Protein AF-A0A7W1DHC4-F1 (afdb_monomer_lite)

Radius of gyration: 15.62 Å; chains: 1; bounding box: 54×31×30 Å

Secondary structure (DSSP, 8-state):
-PPPP--PPPPP-B----TT-EEE-SSS-EEE-GGGHHHHHHHHHHHHHHHHHHHHHHTSPPPP-EEEEE-GGGGGGS--SSSSPPPTT--EEE-SBSS-EEEEESS--GGG-

Foldseek 3Di:
DDDDDDDDDDPDADPDDDPQWDWDPAPAIETEHPVCVVVSVVVRVVCVVVQVVVCVVVVHRGDHEHEYADEPVCQQVDQAPDPDRDPAQDWDWHVSHPPTYTYGYSHHDPVVD

Sequence (113 aa):
MGRAGSAVAAPERREAAPPGYECLDAEVPILYAPRLAGKAGELSGYLAQGYRTLGRILSVEPPGIIAYLVADEDWREAPRDNARPYPPGLPYFTRSVEPPALVLPGDLSPAFR

pLDDT: mean 82.27, std 17.84, range [36.09, 96.06]

Structure (mmCIF, N/CA/C/O backbone):
data_AF-A0A7W1DHC4-F1
#
_entry.id   AF-A0A7W1DHC4-F1
#
loop_
_atom_site.group_PDB
_atom_site.id
_atom_site.type_symbol
_atom_site.label_atom_id
_atom_site.label_alt_id
_atom_site.label_comp_id
_atom_site.label_asym_id
_atom_site.label_entity_id
_atom_site.label_seq_id
_atom_site.pdbx_PDB_ins_code
_atom_site.Cartn_x
_atom_site.Cartn_y
_atom_site.Cartn_z
_atom_site.occupancy
_atom_site.B_iso_or_equiv
_atom_site.auth_seq_id
_atom_site.auth_comp_id
_atom_site.auth_asym_id
_atom_site.auth_atom_id
_atom_site.pdbx_PDB_model_num
ATOM 1 N N . MET A 1 1 ? 41.058 7.027 -14.329 1.00 36.41 1 MET A N 1
ATOM 2 C CA . MET A 1 1 ? 40.002 8.055 -14.471 1.00 36.41 1 MET A CA 1
ATOM 3 C C . MET A 1 1 ? 38.652 7.347 -14.506 1.00 36.41 1 MET A C 1
ATOM 5 O O . MET A 1 1 ? 38.276 6.828 -15.547 1.00 36.41 1 MET A O 1
ATOM 9 N N . GLY A 1 2 ? 37.985 7.210 -13.356 1.00 36.09 2 GLY A N 1
ATOM 10 C CA . GLY A 1 2 ? 36.671 6.563 -13.249 1.00 36.09 2 GLY A CA 1
ATOM 11 C C . GLY A 1 2 ? 35.560 7.601 -13.384 1.00 36.09 2 GLY A C 1
ATOM 12 O O . GLY A 1 2 ? 35.607 8.628 -12.712 1.00 36.09 2 GLY A O 1
ATOM 13 N N . ARG A 1 3 ? 34.600 7.368 -14.285 1.00 39.66 3 ARG A N 1
ATOM 14 C CA . ARG A 1 3 ? 33.433 8.238 -14.481 1.00 39.66 3 ARG A CA 1
ATOM 15 C C . ARG A 1 3 ? 32.571 8.237 -13.218 1.00 39.66 3 ARG A C 1
ATOM 17 O O . ARG A 1 3 ? 32.135 7.177 -12.778 1.00 39.66 3 ARG A O 1
ATOM 24 N N . ALA A 1 4 ? 32.318 9.424 -12.675 1.00 43.06 4 ALA A N 1
ATOM 25 C CA . ALA A 1 4 ? 31.321 9.637 -11.638 1.00 43.06 4 ALA A CA 1
ATOM 26 C C . ALA A 1 4 ? 29.943 9.235 -12.185 1.00 43.06 4 ALA A C 1
ATOM 28 O O . ALA A 1 4 ? 29.497 9.759 -13.208 1.00 43.06 4 ALA A O 1
ATOM 29 N N . GLY A 1 5 ? 29.305 8.265 -11.529 1.00 38.59 5 GLY A N 1
ATOM 30 C CA . GLY A 1 5 ? 27.918 7.910 -11.794 1.00 38.59 5 GLY A CA 1
ATOM 31 C C . GLY A 1 5 ? 27.032 9.127 -11.545 1.00 38.59 5 GLY A C 1
ATOM 32 O O . GLY A 1 5 ? 27.117 9.760 -10.495 1.00 38.59 5 GLY A O 1
ATOM 33 N N . SER A 1 6 ? 26.226 9.476 -12.542 1.00 44.66 6 SER A N 1
ATOM 34 C CA . SER A 1 6 ? 25.243 10.550 -12.468 1.00 44.66 6 SER A CA 1
ATOM 35 C C . SER A 1 6 ? 24.201 10.193 -11.405 1.00 44.66 6 SER A C 1
ATOM 37 O O . SER A 1 6 ? 23.396 9.284 -11.597 1.00 44.66 6 SER A O 1
ATOM 39 N N . ALA A 1 7 ? 24.252 10.874 -10.260 1.00 38.38 7 ALA A N 1
ATOM 40 C CA . ALA A 1 7 ? 23.180 10.839 -9.281 1.00 38.38 7 ALA A CA 1
ATOM 41 C C . ALA A 1 7 ? 22.009 11.642 -9.856 1.00 38.38 7 ALA A C 1
ATOM 43 O O . ALA A 1 7 ? 22.091 12.863 -9.997 1.00 38.38 7 ALA A O 1
ATOM 44 N N . VAL A 1 8 ? 20.945 10.942 -10.247 1.00 43.97 8 VAL A N 1
ATOM 45 C CA . VAL A 1 8 ? 19.666 11.563 -10.597 1.00 43.97 8 VAL A CA 1
ATOM 46 C C . VAL A 1 8 ? 19.212 12.369 -9.381 1.00 43.97 8 VAL A C 1
ATOM 48 O O . VAL A 1 8 ? 19.189 11.839 -8.269 1.00 43.97 8 VAL A O 1
ATOM 51 N N . ALA A 1 9 ? 18.916 13.654 -9.582 1.00 37.66 9 ALA A N 1
ATOM 52 C CA . ALA A 1 9 ? 18.442 14.536 -8.525 1.00 37.66 9 ALA A CA 1
ATOM 53 C C . ALA A 1 9 ? 17.232 13.899 -7.826 1.00 37.66 9 ALA A C 1
ATOM 55 O O . ALA A 1 9 ? 16.265 13.516 -8.486 1.00 37.66 9 ALA A O 1
ATOM 56 N N . ALA A 1 10 ? 17.313 13.754 -6.501 1.00 40.19 10 ALA A N 1
ATOM 57 C CA . ALA A 1 10 ? 16.206 13.254 -5.703 1.00 40.19 10 ALA A CA 1
ATOM 58 C C . ALA A 1 10 ? 15.029 14.240 -5.834 1.00 40.19 10 ALA A C 1
ATOM 60 O O . ALA A 1 10 ? 15.223 15.426 -5.552 1.00 40.19 10 ALA A O 1
ATOM 61 N N . PRO A 1 11 ? 13.844 13.798 -6.290 1.00 41.16 11 PRO A N 1
ATOM 62 C CA . PRO A 1 11 ? 12.681 14.671 -6.375 1.00 41.16 11 PRO A CA 1
ATOM 63 C C . PRO A 1 11 ? 12.277 15.157 -4.975 1.00 41.16 11 PRO A C 1
ATOM 65 O O . PRO A 1 11 ? 12.498 14.463 -3.979 1.00 41.16 11 PRO A O 1
ATOM 68 N N . GLU A 1 12 ? 11.707 16.363 -4.900 1.00 40.44 12 GLU A N 1
ATOM 69 C CA . GLU A 1 12 ? 11.179 16.941 -3.659 1.00 40.44 12 GLU A CA 1
ATOM 70 C C . GLU A 1 12 ? 10.202 15.959 -2.995 1.00 40.44 12 GLU A C 1
ATOM 72 O O . GLU A 1 12 ? 9.180 15.575 -3.570 1.00 40.44 12 GLU A O 1
ATOM 77 N N . ARG A 1 13 ? 10.565 15.504 -1.791 1.00 46.22 13 ARG A N 1
ATOM 78 C CA . ARG A 1 13 ? 9.873 14.441 -1.057 1.00 46.22 13 ARG A CA 1
ATOM 79 C C . ARG A 1 13 ? 8.538 14.978 -0.544 1.00 46.22 13 ARG A C 1
ATOM 81 O O . ARG A 1 13 ? 8.513 15.865 0.304 1.00 46.22 13 ARG A O 1
ATOM 88 N N . ARG A 1 14 ? 7.423 14.454 -1.057 1.00 51.62 14 ARG A N 1
ATOM 89 C CA . ARG A 1 14 ? 6.089 14.720 -0.502 1.00 51.62 14 ARG A CA 1
ATOM 90 C C . ARG A 1 14 ? 5.846 13.78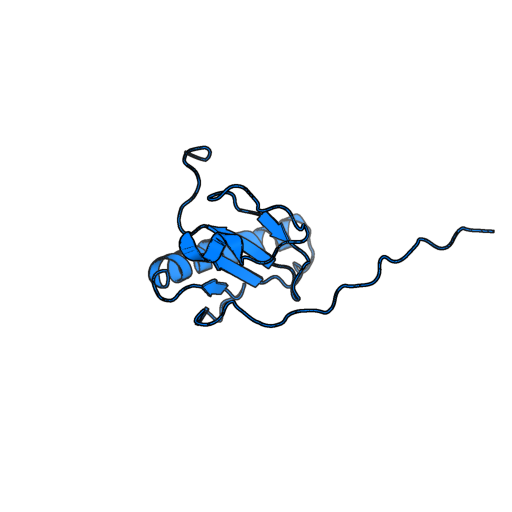6 0.683 1.00 51.62 14 ARG A C 1
ATOM 92 O O . ARG A 1 14 ? 5.729 12.583 0.490 1.00 51.62 14 ARG A O 1
ATOM 99 N N . GLU A 1 15 ? 5.738 14.358 1.880 1.00 52.19 15 GLU A N 1
ATOM 100 C CA . GLU A 1 15 ? 5.280 13.665 3.101 1.00 52.19 15 GLU A CA 1
ATOM 101 C C . GLU A 1 15 ? 3.756 13.441 3.132 1.00 52.19 15 GLU A C 1
ATOM 103 O O . GLU A 1 15 ? 3.248 12.718 3.983 1.00 52.19 15 GLU A O 1
ATOM 108 N N . ALA A 1 16 ? 2.991 14.066 2.237 1.00 54.41 16 ALA A N 1
ATOM 109 C CA . ALA A 1 16 ? 1.544 14.122 2.391 1.00 54.41 16 ALA A CA 1
ATOM 110 C C . ALA A 1 16 ? 0.849 12.859 1.861 1.00 54.41 16 ALA A C 1
ATOM 112 O O . ALA A 1 16 ? 0.792 12.628 0.650 1.00 54.41 16 ALA A O 1
ATOM 113 N N . ALA A 1 17 ? 0.238 12.106 2.779 1.00 60.66 17 ALA A N 1
ATOM 114 C CA . ALA A 1 17 ? -0.917 11.272 2.471 1.00 60.66 17 ALA A CA 1
ATOM 115 C C . ALA A 1 17 ? -1.921 12.073 1.612 1.00 60.66 17 ALA A C 1
ATOM 117 O O . ALA A 1 17 ? -2.062 13.282 1.844 1.00 60.66 17 ALA A O 1
ATOM 118 N N . PRO A 1 18 ? -2.620 11.460 0.635 1.00 67.56 18 PRO A N 1
ATOM 119 C CA . PRO A 1 18 ? -3.698 12.141 -0.062 1.00 67.56 18 PRO A CA 1
ATOM 120 C C . PRO A 1 18 ? -4.648 12.793 0.957 1.00 67.56 18 PRO A C 1
ATOM 122 O O . PRO A 1 18 ? -4.907 12.197 2.009 1.00 67.56 18 PRO A O 1
ATOM 125 N N . PRO A 1 19 ? -5.143 14.016 0.702 1.00 73.00 19 PRO A N 1
ATOM 126 C CA . PRO A 1 19 ? -6.015 14.709 1.642 1.00 73.00 19 PRO A CA 1
ATOM 127 C C . PRO A 1 19 ? -7.180 13.818 2.091 1.00 73.00 19 PRO A C 1
ATOM 129 O O . PRO A 1 19 ? -7.889 13.251 1.265 1.00 73.00 19 PRO A O 1
ATOM 132 N N . GLY A 1 20 ? -7.375 13.697 3.405 1.00 84.12 20 GLY A N 1
ATOM 133 C CA . GLY A 1 20 ? -8.447 12.882 3.984 1.00 84.12 20 GLY A CA 1
ATOM 134 C C . GLY A 1 20 ? -8.100 11.410 4.223 1.00 84.12 20 GLY A C 1
ATOM 135 O O . GLY A 1 20 ? -8.975 10.679 4.674 1.00 84.12 20 GLY A O 1
ATOM 136 N N . TYR A 1 21 ? -6.864 10.973 3.958 1.00 92.06 21 TYR A N 1
ATOM 137 C CA . TYR A 1 21 ? -6.399 9.639 4.347 1.00 92.06 21 TYR A CA 1
ATOM 138 C C . TYR A 1 21 ? -6.035 9.603 5.832 1.00 92.06 21 TYR A C 1
ATOM 140 O O . TYR A 1 21 ? -5.470 10.550 6.380 1.00 92.06 21 TYR A O 1
ATOM 148 N N . GLU A 1 22 ? -6.339 8.479 6.468 1.00 94.06 22 GLU A N 1
ATOM 149 C CA . GLU A 1 22 ? -5.973 8.174 7.846 1.00 94.06 22 GLU A CA 1
ATOM 150 C C . GLU A 1 22 ? -4.709 7.314 7.887 1.00 94.06 22 GLU A C 1
ATOM 152 O O . GLU A 1 22 ? -4.357 6.663 6.903 1.00 94.06 22 GLU A O 1
ATOM 157 N N . CYS A 1 23 ? -4.022 7.309 9.030 1.00 94.00 23 CYS A N 1
ATOM 158 C CA . CYS A 1 23 ? -2.838 6.488 9.256 1.00 94.00 23 CYS A CA 1
ATOM 159 C C . CYS A 1 23 ? -3.135 5.412 10.300 1.00 94.00 23 CYS A C 1
ATOM 161 O O . CYS A 1 23 ? -3.587 5.719 11.404 1.00 94.00 23 CYS A O 1
ATOM 163 N N . LEU A 1 24 ? -2.856 4.158 9.958 1.00 95.38 24 LEU A N 1
ATOM 164 C CA . LEU A 1 24 ? -2.790 3.054 10.901 1.00 95.38 24 LEU A CA 1
ATOM 165 C C . LEU A 1 24 ? -1.325 2.846 11.293 1.00 95.38 24 LEU A C 1
ATOM 167 O O . LEU A 1 24 ? -0.515 2.417 10.466 1.00 95.38 24 LEU A O 1
ATOM 171 N N . ASP A 1 25 ? -1.007 3.150 12.551 1.00 93.25 25 ASP A N 1
ATOM 172 C CA . ASP A 1 25 ? 0.329 2.982 13.128 1.00 93.25 25 ASP A CA 1
ATOM 173 C C . ASP A 1 25 ? 0.588 1.500 13.453 1.00 93.25 25 ASP A C 1
ATOM 175 O O . ASP A 1 25 ? 0.289 1.001 14.539 1.00 93.25 25 ASP A O 1
ATOM 179 N N . ALA A 1 26 ? 1.061 0.770 12.444 1.00 92.56 26 ALA A N 1
ATOM 180 C CA . ALA A 1 26 ? 1.436 -0.637 12.510 1.00 92.56 26 ALA A CA 1
ATOM 181 C C . ALA A 1 26 ? 2.925 -0.806 12.158 1.00 92.56 26 ALA A C 1
ATOM 183 O O . ALA A 1 26 ? 3.593 0.142 11.759 1.00 92.56 26 ALA A O 1
ATOM 184 N N . GLU A 1 27 ? 3.448 -2.033 12.259 1.00 92.56 27 GLU A N 1
ATOM 185 C CA . GLU A 1 27 ? 4.857 -2.336 11.935 1.00 92.56 27 GLU A CA 1
ATOM 186 C C . GLU A 1 27 ? 5.262 -1.869 10.528 1.00 92.56 27 GLU A C 1
ATOM 188 O O . GLU A 1 27 ? 6.364 -1.366 10.334 1.00 92.56 27 GLU A O 1
ATOM 193 N N . VAL A 1 28 ? 4.340 -1.981 9.570 1.00 94.19 28 VAL A N 1
ATOM 194 C CA . VAL A 1 28 ? 4.372 -1.208 8.327 1.00 94.19 28 VAL A CA 1
ATOM 195 C C . VAL A 1 28 ? 3.221 -0.205 8.405 1.00 94.19 28 VAL A C 1
ATOM 197 O O . VAL A 1 28 ? 2.068 -0.647 8.360 1.00 94.19 28 VAL A O 1
ATOM 200 N N . PRO A 1 29 ? 3.489 1.109 8.523 1.00 95.12 29 PRO A N 1
ATOM 201 C CA . PRO A 1 29 ? 2.436 2.115 8.563 1.00 95.12 29 PRO A CA 1
ATOM 202 C C . PRO A 1 29 ? 1.569 2.052 7.308 1.00 95.12 29 PRO A C 1
ATOM 204 O O . PRO A 1 29 ? 2.080 1.848 6.202 1.00 95.12 29 PRO A O 1
ATOM 207 N N . ILE A 1 30 ? 0.259 2.234 7.470 1.00 95.62 30 ILE A N 1
ATOM 208 C CA . ILE A 1 30 ? -0.695 2.194 6.356 1.00 95.62 30 ILE A CA 1
ATOM 209 C C . ILE A 1 30 ? -1.458 3.508 6.299 1.00 95.62 30 ILE A C 1
ATOM 211 O O . ILE A 1 30 ? -2.190 3.839 7.225 1.00 95.62 30 ILE A O 1
ATOM 215 N N . LEU A 1 31 ? -1.333 4.220 5.185 1.00 95.62 31 LEU A N 1
ATOM 216 C CA . LEU A 1 31 ? -2.192 5.341 4.834 1.00 95.62 31 LEU A CA 1
ATOM 217 C C . LEU A 1 31 ? -3.378 4.823 4.033 1.00 95.62 31 LEU A C 1
ATOM 219 O O . LEU A 1 31 ? -3.191 4.162 3.012 1.00 95.62 31 LEU A O 1
ATOM 223 N N . TYR A 1 32 ? -4.594 5.109 4.481 1.00 95.00 32 TYR A N 1
ATOM 224 C CA . TYR A 1 32 ? -5.801 4.541 3.890 1.00 95.00 32 TYR A CA 1
ATOM 225 C C . TYR A 1 32 ? -6.938 5.558 3.799 1.00 95.00 32 TYR A C 1
ATOM 227 O O . TYR A 1 32 ? -7.098 6.420 4.660 1.00 95.00 32 TYR A O 1
ATOM 235 N N . ALA A 1 33 ? -7.768 5.437 2.761 1.00 92.06 33 ALA A N 1
ATOM 236 C CA . ALA A 1 33 ? -9.024 6.179 2.697 1.00 92.06 33 ALA A CA 1
ATOM 237 C C . ALA A 1 33 ? -9.966 5.693 3.820 1.00 92.06 33 ALA A C 1
ATOM 239 O O . ALA A 1 33 ? -10.125 4.478 3.943 1.00 92.06 33 ALA A O 1
ATOM 240 N N . PRO A 1 34 ? -10.670 6.565 4.571 1.00 92.44 34 PRO A N 1
ATOM 241 C CA . PRO A 1 34 ? -11.477 6.170 5.738 1.00 92.44 34 PRO A CA 1
ATOM 242 C C . PRO A 1 34 ? -12.471 5.027 5.473 1.00 92.44 34 PRO A C 1
ATOM 244 O O . PRO A 1 34 ? -12.639 4.118 6.284 1.00 92.44 34 PRO A O 1
ATOM 247 N N . ARG A 1 35 ? -13.072 4.995 4.276 1.00 93.25 35 ARG A N 1
ATOM 248 C CA . ARG A 1 35 ? -13.974 3.916 3.816 1.00 93.25 35 ARG A CA 1
ATOM 249 C C . ARG A 1 35 ? -13.321 2.528 3.723 1.00 93.25 35 ARG A C 1
ATOM 251 O O . ARG A 1 35 ? -14.027 1.531 3.622 1.00 93.25 35 ARG A O 1
ATOM 258 N N . LEU A 1 36 ? -11.992 2.454 3.738 1.00 94.94 36 LEU A N 1
ATOM 259 C CA . LEU A 1 36 ? -11.197 1.228 3.661 1.00 94.94 36 LEU A CA 1
ATOM 260 C C . LEU A 1 36 ? -10.629 0.800 5.024 1.00 94.94 36 LEU A C 1
ATOM 262 O O . LEU A 1 36 ? -9.816 -0.119 5.056 1.00 94.94 36 LEU A O 1
ATOM 266 N N . ALA A 1 37 ? -11.060 1.399 6.142 1.00 95.31 37 ALA A N 1
ATOM 267 C CA . ALA A 1 37 ? -10.540 1.096 7.483 1.00 95.31 37 ALA A CA 1
ATOM 268 C C . ALA A 1 37 ? -10.519 -0.407 7.817 1.00 95.31 37 ALA A C 1
ATOM 270 O O . ALA A 1 37 ? -9.512 -0.930 8.291 1.00 95.31 37 ALA A O 1
ATOM 271 N N . GLY A 1 38 ? -11.605 -1.128 7.506 1.00 95.44 38 GLY A N 1
ATOM 272 C CA . GLY A 1 38 ? -11.673 -2.579 7.718 1.00 95.44 38 GLY A CA 1
ATOM 273 C C . GLY A 1 38 ? -10.601 -3.339 6.928 1.00 95.44 38 GLY A C 1
ATOM 274 O O . GLY A 1 38 ? -9.876 -4.156 7.492 1.00 95.44 38 GLY A O 1
ATOM 275 N N . LYS A 1 39 ? -10.427 -2.994 5.645 1.00 95.19 39 LYS A N 1
ATOM 276 C CA . LYS A 1 39 ? -9.390 -3.581 4.783 1.00 95.19 39 LYS A CA 1
ATOM 277 C C . LYS A 1 39 ? -7.980 -3.205 5.243 1.00 95.19 39 LYS A C 1
ATOM 279 O O . LYS A 1 39 ? -7.092 -4.046 5.178 1.00 95.19 39 LYS A O 1
ATOM 284 N N . ALA A 1 40 ? -7.762 -1.981 5.729 1.00 95.69 40 ALA A N 1
ATOM 285 C CA . ALA A 1 40 ? -6.476 -1.560 6.287 1.00 95.69 40 ALA A CA 1
ATOM 286 C C . ALA A 1 40 ? -6.092 -2.411 7.509 1.00 95.69 40 ALA A C 1
ATOM 288 O O . ALA A 1 40 ? -4.951 -2.862 7.615 1.00 95.69 40 ALA A O 1
ATOM 289 N N . GLY A 1 41 ? -7.063 -2.706 8.380 1.00 96.06 41 GLY A N 1
ATOM 290 C CA . GLY A 1 41 ? -6.884 -3.618 9.508 1.00 96.06 41 GLY A CA 1
ATOM 291 C C . GLY A 1 41 ? -6.466 -5.023 9.069 1.00 96.06 41 GLY A C 1
ATOM 292 O O . GLY A 1 41 ? -5.455 -5.535 9.545 1.00 96.06 41 GLY A O 1
ATOM 293 N N . GLU A 1 42 ? -7.180 -5.629 8.119 1.00 94.62 42 GLU A N 1
ATOM 294 C CA . GLU A 1 42 ? -6.831 -6.953 7.574 1.00 94.62 42 GLU A CA 1
ATOM 295 C C . GLU A 1 42 ? -5.447 -6.962 6.905 1.00 94.62 42 GLU A C 1
ATOM 297 O O . GLU A 1 42 ? -4.621 -7.845 7.152 1.00 94.62 42 GLU A O 1
ATOM 302 N N . LEU A 1 43 ? -5.170 -5.943 6.091 1.00 94.06 43 LEU A N 1
ATOM 303 C CA . LEU A 1 43 ? -3.918 -5.780 5.363 1.00 94.06 43 LEU A CA 1
ATOM 304 C C . LEU A 1 43 ? -2.711 -5.662 6.302 1.00 94.06 43 LEU A C 1
ATOM 306 O O . LEU A 1 43 ? -1.642 -6.185 5.982 1.00 94.06 43 LEU A O 1
ATOM 310 N N . SER A 1 44 ? -2.874 -5.025 7.465 1.00 95.50 44 SER A N 1
ATOM 311 C CA . SER A 1 44 ? -1.798 -4.858 8.451 1.00 95.50 44 SER A CA 1
ATOM 312 C C . SER A 1 44 ? -1.183 -6.187 8.892 1.00 95.50 44 SER A C 1
ATOM 314 O O . SER A 1 44 ? 0.041 -6.295 8.994 1.00 95.50 44 SER A O 1
ATOM 316 N N . GLY A 1 45 ? -2.003 -7.231 9.053 1.00 95.06 45 GLY A N 1
ATOM 317 C CA . GLY A 1 45 ? -1.534 -8.570 9.402 1.00 95.06 45 GLY A CA 1
ATOM 318 C C . GLY A 1 45 ? -0.668 -9.181 8.301 1.00 95.06 45 GLY A C 1
ATOM 319 O O . GLY A 1 45 ? 0.426 -9.683 8.575 1.00 95.06 45 GLY A O 1
ATOM 320 N N . TYR A 1 46 ? -1.119 -9.082 7.047 1.00 94.38 46 TYR A N 1
ATOM 321 C CA . TYR A 1 46 ? -0.375 -9.593 5.894 1.00 94.38 46 TYR A CA 1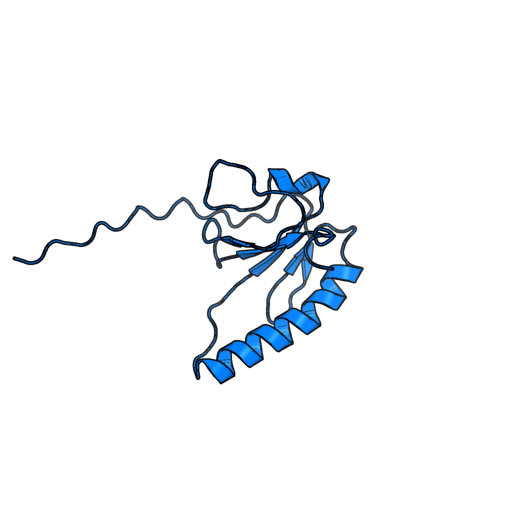
ATOM 322 C C . TYR A 1 46 ? 0.934 -8.836 5.668 1.00 94.38 46 TYR A C 1
ATOM 324 O O . TYR A 1 46 ? 1.967 -9.463 5.427 1.00 94.38 46 TYR A O 1
ATOM 332 N N . LEU A 1 47 ? 0.916 -7.506 5.785 1.00 94.62 47 LEU A N 1
ATOM 333 C CA . LEU A 1 47 ? 2.115 -6.684 5.638 1.00 94.62 47 LEU A CA 1
ATOM 334 C C . LEU A 1 47 ? 3.134 -6.988 6.731 1.00 94.62 47 LEU A C 1
ATOM 336 O O . LEU A 1 47 ? 4.292 -7.223 6.405 1.00 94.62 47 LEU A O 1
ATOM 340 N N . ALA A 1 48 ? 2.717 -7.080 7.996 1.00 94.75 48 ALA A N 1
ATOM 341 C CA . ALA A 1 48 ? 3.617 -7.440 9.090 1.00 94.75 48 ALA A CA 1
ATOM 342 C C . ALA A 1 48 ? 4.239 -8.830 8.877 1.00 94.75 48 ALA A C 1
ATOM 344 O O . ALA A 1 48 ? 5.449 -9.017 9.025 1.00 94.75 48 ALA A O 1
ATOM 345 N N . GLN A 1 49 ? 3.436 -9.819 8.467 1.00 95.69 49 GLN A N 1
ATOM 346 C CA . GLN A 1 49 ? 3.948 -11.156 8.172 1.00 95.69 49 GLN A CA 1
ATOM 347 C C . GLN A 1 49 ? 4.949 -11.140 7.007 1.00 95.69 49 GLN A C 1
ATOM 349 O O . GLN A 1 49 ? 6.024 -11.741 7.115 1.00 95.69 49 GLN A O 1
ATOM 354 N N . GLY A 1 50 ? 4.615 -10.452 5.913 1.00 93.31 50 GLY A N 1
ATOM 355 C CA . GLY A 1 50 ? 5.466 -10.323 4.733 1.00 93.31 50 GLY A CA 1
ATOM 356 C C . GLY A 1 50 ? 6.778 -9.606 5.043 1.00 93.31 50 GLY A C 1
ATOM 357 O O . GLY A 1 50 ? 7.844 -10.105 4.689 1.00 93.31 50 GLY A O 1
ATOM 358 N N . TYR A 1 51 ? 6.712 -8.499 5.778 1.00 92.69 51 TYR A N 1
ATOM 359 C CA . TYR A 1 51 ? 7.855 -7.679 6.172 1.00 92.69 51 TYR A CA 1
ATOM 360 C C . TYR A 1 51 ? 8.855 -8.461 7.034 1.00 92.69 51 TYR A C 1
ATOM 362 O O . TYR A 1 51 ? 10.035 -8.562 6.689 1.00 92.69 51 TYR A O 1
ATOM 370 N N . ARG A 1 52 ? 8.376 -9.144 8.083 1.00 94.44 52 ARG A N 1
ATOM 371 C CA . ARG A 1 52 ? 9.221 -10.016 8.920 1.00 94.44 52 ARG A CA 1
ATOM 372 C C . ARG A 1 52 ? 9.813 -11.179 8.131 1.00 94.44 52 ARG A C 1
ATOM 374 O O . ARG A 1 52 ? 10.966 -11.555 8.338 1.00 94.44 52 ARG A O 1
ATOM 381 N N . THR A 1 53 ? 9.024 -11.780 7.241 1.00 95.56 53 THR A N 1
ATOM 382 C CA . THR A 1 53 ? 9.483 -12.890 6.393 1.00 95.56 53 THR A CA 1
ATOM 383 C C . THR A 1 53 ? 10.586 -12.436 5.447 1.00 95.56 53 THR A C 1
ATOM 385 O O . THR A 1 53 ? 11.601 -13.119 5.331 1.00 95.56 53 THR A O 1
ATOM 388 N N . LEU A 1 54 ? 10.431 -11.263 4.833 1.00 90.81 54 LEU A N 1
ATOM 389 C CA . LEU A 1 54 ? 11.436 -10.671 3.961 1.00 90.81 54 LEU A CA 1
ATOM 390 C C . LEU A 1 54 ? 12.753 -10.433 4.707 1.00 90.81 54 LEU A C 1
ATOM 392 O O . LEU A 1 54 ? 13.803 -10.837 4.212 1.00 90.81 54 LEU A O 1
ATOM 396 N N . GLY A 1 55 ? 12.697 -9.866 5.916 1.00 93.31 55 GLY A N 1
ATOM 397 C CA . GLY A 1 55 ? 13.889 -9.658 6.744 1.00 93.31 55 GLY A CA 1
ATOM 398 C C . GLY A 1 55 ? 14.621 -10.960 7.067 1.00 93.31 55 GLY A C 1
ATOM 399 O O . GLY A 1 55 ? 15.841 -11.041 6.942 1.00 93.31 55 GLY A O 1
ATOM 400 N N . ARG A 1 56 ? 13.880 -12.031 7.381 1.00 95.44 56 ARG A N 1
ATOM 401 C CA . ARG A 1 56 ? 14.467 -13.366 7.605 1.00 95.44 56 ARG A CA 1
ATOM 402 C C . ARG A 1 56 ? 15.112 -13.944 6.349 1.00 95.44 56 ARG A C 1
ATOM 404 O O . ARG A 1 56 ? 16.220 -14.458 6.435 1.00 95.44 56 ARG A O 1
ATOM 411 N N . ILE A 1 57 ? 14.436 -13.863 5.199 1.00 95.19 57 ILE A N 1
ATOM 412 C CA . ILE A 1 57 ? 14.961 -14.371 3.920 1.00 95.19 57 ILE A CA 1
ATOM 413 C C . ILE A 1 57 ? 16.258 -13.650 3.554 1.00 95.19 57 ILE A C 1
ATOM 415 O O . ILE A 1 57 ? 17.224 -14.286 3.141 1.00 95.19 57 ILE A O 1
ATOM 419 N N . LEU A 1 58 ? 16.282 -12.330 3.722 1.00 92.62 58 LEU A N 1
ATOM 420 C CA . LEU A 1 58 ? 17.434 -11.509 3.372 1.00 92.62 58 LEU A CA 1
ATOM 421 C C . LEU A 1 58 ? 18.504 -11.470 4.475 1.00 92.62 58 LEU A C 1
ATOM 423 O O . LEU A 1 58 ? 19.607 -11.000 4.217 1.00 92.62 58 LEU A O 1
ATOM 427 N N . SER A 1 59 ? 18.204 -11.979 5.677 1.00 94.25 59 SER A N 1
ATOM 428 C CA . SER A 1 59 ? 19.065 -11.908 6.869 1.00 94.25 59 SER A CA 1
ATOM 429 C C . SER A 1 59 ? 19.528 -10.482 7.198 1.00 94.25 59 SER A C 1
ATOM 431 O O . SER A 1 59 ? 20.645 -10.266 7.664 1.00 94.25 59 SER A O 1
ATOM 433 N N . VAL A 1 60 ? 18.660 -9.503 6.942 1.00 93.06 60 VAL A N 1
ATOM 434 C CA . VAL A 1 60 ? 18.882 -8.079 7.214 1.00 93.06 60 VAL A CA 1
ATOM 435 C C . VAL A 1 60 ? 17.604 -7.462 7.764 1.00 93.06 60 VAL A C 1
ATOM 437 O O . VAL A 1 60 ? 16.508 -7.971 7.520 1.00 93.06 60 VAL A O 1
ATOM 440 N N . GLU A 1 61 ? 17.744 -6.344 8.473 1.00 89.81 61 GLU A N 1
ATOM 441 C CA . GLU A 1 61 ? 16.592 -5.514 8.816 1.00 89.81 61 GLU A CA 1
ATOM 442 C C . GLU A 1 61 ? 15.939 -5.019 7.514 1.00 89.81 61 GLU A C 1
ATOM 444 O O . GLU A 1 61 ? 16.650 -4.472 6.657 1.00 89.81 61 GLU A O 1
ATOM 449 N N . PRO A 1 62 ? 14.629 -5.235 7.301 1.00 87.00 62 PRO A N 1
ATOM 450 C CA . PRO A 1 62 ? 13.993 -4.750 6.092 1.00 87.00 62 PRO A CA 1
ATOM 451 C C . PRO A 1 62 ? 13.986 -3.210 6.065 1.00 87.00 62 PRO A C 1
ATOM 453 O O . PRO A 1 62 ? 13.993 -2.560 7.113 1.00 87.00 62 PRO A O 1
ATOM 456 N N . PRO A 1 63 ? 14.004 -2.596 4.869 1.00 86.06 63 PRO A N 1
ATOM 457 C CA . PRO A 1 63 ? 13.990 -1.145 4.756 1.00 86.06 63 PRO A CA 1
ATOM 458 C C . PRO A 1 63 ? 12.641 -0.585 5.206 1.00 86.06 63 PRO A C 1
ATOM 460 O O . PRO A 1 63 ? 11.603 -1.164 4.890 1.00 86.06 63 PRO A O 1
ATOM 463 N N . GLY A 1 64 ? 12.656 0.586 5.846 1.00 89.94 64 GLY A N 1
ATOM 464 C CA . GLY A 1 64 ? 11.429 1.308 6.170 1.00 89.94 64 GLY A CA 1
ATOM 465 C C . GLY A 1 64 ? 10.602 1.570 4.910 1.00 89.94 64 GLY A C 1
ATOM 466 O O . GLY A 1 64 ? 11.104 2.132 3.935 1.00 89.94 64 GLY A O 1
ATOM 467 N N . ILE A 1 65 ? 9.343 1.143 4.936 1.00 93.12 65 ILE A N 1
ATOM 468 C CA . ILE A 1 65 ? 8.358 1.365 3.876 1.00 93.12 65 ILE A CA 1
ATOM 469 C C . ILE A 1 65 ? 7.044 1.837 4.490 1.00 93.12 65 ILE A C 1
ATOM 471 O O . ILE A 1 65 ? 6.786 1.625 5.673 1.00 93.12 65 ILE A O 1
ATOM 475 N N . ILE A 1 66 ? 6.195 2.427 3.658 1.00 94.75 66 ILE A N 1
ATOM 476 C CA . ILE A 1 66 ? 4.817 2.779 4.001 1.00 94.75 66 ILE A CA 1
ATOM 477 C C . ILE A 1 66 ? 3.861 2.152 2.989 1.00 94.75 66 ILE A C 1
ATOM 479 O O . ILE A 1 66 ? 4.171 2.058 1.801 1.00 94.75 66 ILE A O 1
ATOM 483 N N . ALA A 1 67 ? 2.696 1.702 3.436 1.00 95.69 67 ALA A N 1
ATOM 484 C CA . ALA A 1 67 ? 1.655 1.214 2.546 1.00 95.69 67 ALA A CA 1
ATOM 485 C C . ALA A 1 67 ? 0.625 2.314 2.275 1.00 95.69 67 ALA A C 1
ATOM 487 O O . ALA A 1 67 ? 0.176 2.989 3.193 1.00 95.69 67 ALA A O 1
ATOM 488 N N . TYR A 1 68 ? 0.226 2.469 1.017 1.00 94.62 68 TYR A N 1
ATOM 489 C CA . TYR A 1 68 ? -0.889 3.321 0.612 1.00 94.62 68 TYR A CA 1
ATOM 490 C C . TYR A 1 68 ? -2.023 2.426 0.131 1.00 94.62 68 TYR A C 1
ATOM 492 O O . TYR A 1 68 ? -1.924 1.846 -0.946 1.00 94.62 68 TYR A O 1
ATOM 500 N N . LEU A 1 69 ? -3.093 2.313 0.913 1.00 94.75 69 LEU A N 1
ATOM 501 C CA . LEU A 1 69 ? -4.316 1.632 0.509 1.00 94.75 69 LEU A CA 1
ATOM 502 C C . LEU A 1 69 ? -5.258 2.650 -0.141 1.00 94.75 69 LEU A C 1
ATOM 504 O O . LEU A 1 69 ? -5.977 3.388 0.536 1.00 94.75 69 LEU A O 1
ATOM 508 N N . VAL A 1 70 ? -5.199 2.709 -1.469 1.00 91.75 70 VAL A N 1
ATOM 509 C CA . VAL A 1 70 ? -5.814 3.757 -2.282 1.00 91.75 70 VAL A CA 1
ATOM 510 C C . VAL A 1 70 ? -7.183 3.313 -2.774 1.00 91.75 70 VAL A C 1
ATOM 512 O O . VAL A 1 70 ? -7.340 2.222 -3.323 1.00 91.75 70 VAL A O 1
ATOM 515 N N . ALA A 1 71 ? -8.174 4.176 -2.588 1.00 90.00 71 ALA A N 1
ATOM 516 C CA . ALA A 1 71 ? -9.498 3.958 -3.144 1.00 90.00 71 ALA A CA 1
ATOM 517 C C . ALA A 1 71 ? -9.529 4.243 -4.652 1.00 90.00 71 ALA A C 1
ATOM 519 O O . ALA A 1 71 ? -8.754 5.054 -5.159 1.00 90.00 71 ALA A O 1
ATOM 520 N N . ASP A 1 72 ? -10.442 3.596 -5.371 1.00 88.06 72 ASP A N 1
ATOM 521 C CA . ASP A 1 72 ? -10.481 3.634 -6.835 1.00 88.06 72 ASP A CA 1
ATOM 522 C C . ASP A 1 72 ? -10.626 5.056 -7.398 1.00 88.06 72 ASP A C 1
ATOM 524 O O . ASP A 1 72 ? -9.994 5.399 -8.400 1.00 88.06 72 ASP A O 1
ATOM 528 N N . GLU A 1 73 ? -11.413 5.909 -6.741 1.00 86.94 73 GLU A N 1
ATOM 529 C CA . GLU A 1 73 ? -11.589 7.312 -7.132 1.00 86.94 73 GLU A CA 1
ATOM 530 C C . GLU A 1 73 ? -10.315 8.153 -6.967 1.00 86.94 73 GLU A C 1
ATOM 532 O O . GLU A 1 73 ? -10.080 9.071 -7.756 1.00 86.94 73 GLU A O 1
ATOM 537 N N . ASP A 1 74 ? -9.455 7.790 -6.015 1.00 87.62 74 ASP A N 1
ATOM 538 C CA . ASP A 1 74 ? -8.221 8.511 -5.697 1.00 87.62 74 ASP A CA 1
ATOM 539 C C . ASP A 1 74 ? -7.019 7.950 -6.482 1.00 87.62 74 ASP A C 1
ATOM 541 O O . ASP A 1 74 ? -5.920 8.507 -6.454 1.00 87.62 74 ASP A O 1
ATOM 545 N N . TRP A 1 75 ? -7.202 6.854 -7.234 1.00 87.06 75 TRP A N 1
ATOM 546 C CA . TRP A 1 75 ? -6.122 6.124 -7.911 1.00 87.06 75 TRP A CA 1
ATOM 547 C C . TRP A 1 75 ? -5.284 6.997 -8.852 1.00 87.06 75 TRP A C 1
ATOM 549 O O . TRP A 1 75 ? -4.081 6.797 -9.029 1.00 87.06 75 TRP A O 1
ATOM 559 N N . ARG A 1 76 ? -5.906 8.010 -9.466 1.00 84.62 76 ARG A N 1
ATOM 560 C CA . ARG A 1 76 ? -5.209 8.949 -10.359 1.00 84.62 76 ARG A CA 1
ATOM 561 C C . ARG A 1 76 ? -4.197 9.829 -9.629 1.00 84.62 76 ARG A C 1
ATOM 563 O O . ARG A 1 76 ? -3.247 10.274 -10.280 1.00 84.62 76 ARG A O 1
ATOM 570 N N . GLU A 1 77 ? -4.401 10.052 -8.338 1.00 85.50 77 GLU A N 1
ATOM 571 C CA . GLU A 1 77 ? -3.586 10.894 -7.458 1.00 85.50 77 GLU A CA 1
ATOM 572 C C . GLU A 1 77 ? -2.585 10.080 -6.628 1.00 85.50 77 GLU A C 1
ATOM 574 O O . GLU A 1 77 ? -1.731 10.658 -5.957 1.00 85.50 77 GLU A O 1
ATOM 579 N N . ALA A 1 78 ? -2.648 8.747 -6.712 1.00 88.00 78 ALA A N 1
ATOM 580 C CA . ALA A 1 78 ? -1.752 7.851 -5.999 1.00 88.00 78 ALA A CA 1
ATOM 581 C C . ALA A 1 78 ? -0.265 8.170 -6.273 1.00 88.00 78 ALA A C 1
ATOM 583 O O . ALA A 1 78 ? 0.096 8.481 -7.420 1.00 88.00 78 ALA A O 1
ATOM 584 N N . PRO A 1 79 ? 0.619 8.035 -5.260 1.00 88.50 79 PRO A N 1
ATOM 585 C CA . PRO A 1 79 ? 2.060 8.193 -5.435 1.00 88.50 79 PRO A CA 1
ATOM 586 C C . PRO A 1 79 ? 2.583 7.337 -6.589 1.00 88.50 79 PRO A C 1
ATOM 588 O O . PRO A 1 79 ? 2.231 6.164 -6.698 1.00 88.50 79 PRO A O 1
ATOM 591 N N . ARG A 1 80 ? 3.421 7.901 -7.461 1.00 87.44 80 ARG A N 1
ATOM 592 C CA . ARG A 1 80 ? 4.039 7.173 -8.578 1.00 87.44 80 ARG A CA 1
ATOM 593 C C . ARG A 1 80 ? 5.290 7.873 -9.093 1.00 87.44 80 ARG A C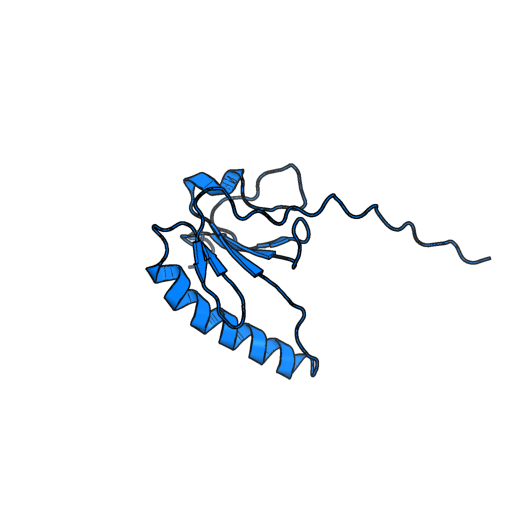 1
ATOM 595 O O . ARG A 1 80 ? 5.342 9.098 -9.146 1.00 87.44 80 ARG A O 1
ATOM 602 N N . ASP A 1 81 ? 6.249 7.080 -9.558 1.00 85.75 81 ASP A N 1
ATOM 603 C CA . ASP A 1 81 ? 7.494 7.578 -10.160 1.00 85.75 81 ASP A CA 1
ATOM 604 C C . ASP A 1 81 ? 7.288 8.183 -11.566 1.00 85.75 81 ASP A C 1
ATOM 606 O O . ASP A 1 81 ? 8.073 9.015 -12.015 1.00 85.75 81 ASP A O 1
ATOM 610 N N . ASN A 1 82 ? 6.228 7.776 -12.276 1.00 80.12 82 ASN A N 1
ATOM 611 C CA . ASN A 1 82 ? 5.992 8.129 -13.678 1.00 80.12 82 ASN A CA 1
ATOM 612 C C . ASN A 1 82 ? 4.781 9.055 -13.860 1.00 80.12 82 ASN A C 1
ATOM 614 O O . ASN A 1 82 ? 3.770 8.944 -13.171 1.00 80.12 82 ASN A O 1
ATOM 618 N N . ALA A 1 83 ? 4.824 9.912 -14.884 1.00 73.81 83 ALA A N 1
ATOM 619 C CA . ALA A 1 83 ? 3.694 10.782 -15.229 1.00 73.81 83 ALA A CA 1
ATOM 620 C C . ALA A 1 83 ? 2.466 10.010 -15.755 1.00 73.81 83 ALA A C 1
ATOM 622 O O . ALA A 1 83 ? 1.340 10.499 -15.655 1.00 73.81 83 ALA A O 1
ATOM 623 N N . ARG A 1 84 ? 2.667 8.805 -16.311 1.00 75.50 84 ARG A N 1
ATOM 624 C CA . ARG A 1 84 ? 1.575 7.968 -16.826 1.00 75.50 84 ARG A CA 1
ATOM 625 C C . ARG A 1 84 ? 0.843 7.263 -15.677 1.00 75.50 84 ARG A C 1
ATOM 627 O O . ARG A 1 84 ? 1.511 6.708 -14.807 1.00 75.50 84 ARG A O 1
ATOM 634 N N . PRO A 1 85 ? -0.501 7.241 -15.682 1.00 68.75 85 PRO A N 1
ATOM 635 C CA . PRO A 1 85 ? -1.261 6.499 -14.687 1.00 68.75 85 PRO A CA 1
ATOM 636 C C . PRO A 1 85 ? -1.023 4.993 -14.842 1.00 68.75 85 PRO A C 1
ATOM 638 O O . PRO A 1 85 ? -1.036 4.468 -15.959 1.00 68.75 85 PRO A O 1
ATOM 641 N N . TYR A 1 86 ? -0.821 4.304 -13.719 1.00 75.00 86 TYR A N 1
ATOM 642 C CA . TYR A 1 86 ? -0.856 2.845 -13.685 1.00 75.00 86 TYR A CA 1
ATOM 643 C C . TYR A 1 86 ? -2.294 2.356 -13.897 1.00 75.00 86 TYR A C 1
ATOM 645 O O . TYR A 1 86 ? -3.230 3.025 -13.440 1.00 75.00 86 TYR A O 1
ATOM 653 N N . PRO A 1 87 ? -2.498 1.203 -14.562 1.00 80.00 87 PRO A N 1
ATOM 654 C CA . PRO A 1 87 ? -3.811 0.575 -14.616 1.00 80.00 87 PRO A CA 1
ATOM 655 C C . PRO A 1 87 ? -4.379 0.401 -13.197 1.00 80.00 87 PRO A C 1
ATOM 657 O O . PRO A 1 87 ? -3.623 0.024 -12.296 1.00 80.00 87 PRO A O 1
ATOM 660 N N . PRO A 1 88 ? -5.673 0.683 -12.977 1.00 79.19 88 PRO A N 1
ATOM 661 C CA . PRO A 1 88 ? -6.304 0.459 -11.682 1.00 79.19 88 PRO A CA 1
ATOM 662 C C . PRO A 1 88 ? -6.253 -1.021 -11.293 1.00 79.19 88 PRO A C 1
ATOM 664 O O . PRO A 1 88 ? -6.262 -1.908 -12.151 1.00 79.19 88 PRO A O 1
ATOM 667 N N . GLY A 1 89 ? -6.193 -1.281 -9.987 1.00 80.56 89 GLY A N 1
ATOM 668 C CA . GLY A 1 89 ? -6.268 -2.637 -9.445 1.00 80.56 89 GLY A CA 1
ATOM 669 C C . GLY A 1 89 ? -4.953 -3.425 -9.441 1.00 80.56 89 GLY A C 1
ATOM 670 O O . GLY A 1 89 ? -4.969 -4.601 -9.075 1.00 80.56 89 GLY A O 1
ATOM 671 N N . LEU A 1 90 ? -3.815 -2.828 -9.817 1.00 86.44 90 LEU A N 1
ATOM 672 C CA . LEU A 1 90 ? -2.504 -3.478 -9.701 1.00 86.44 90 LEU A CA 1
ATOM 673 C C . LEU A 1 90 ? -1.691 -2.869 -8.553 1.00 86.44 90 LEU A C 1
ATOM 675 O O . LEU A 1 90 ? -1.493 -1.654 -8.550 1.00 86.44 90 LEU A O 1
ATOM 679 N N . PRO A 1 91 ? -1.183 -3.677 -7.605 1.00 90.56 91 PRO A N 1
ATOM 680 C CA . PRO A 1 91 ? -0.272 -3.172 -6.594 1.00 90.56 91 PRO A CA 1
ATOM 681 C C . PRO A 1 91 ? 1.082 -2.835 -7.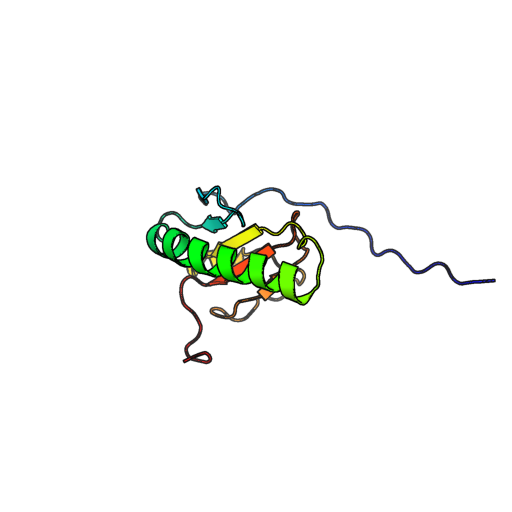220 1.00 90.56 91 PRO A C 1
ATOM 683 O O . PRO A 1 91 ? 1.544 -3.523 -8.135 1.00 90.56 91 PRO A O 1
ATOM 686 N N . TYR A 1 92 ? 1.739 -1.792 -6.723 1.00 91.31 92 TYR A N 1
ATOM 687 C CA . TYR A 1 92 ? 3.063 -1.407 -7.203 1.00 91.31 92 TYR A CA 1
ATOM 688 C C . TYR A 1 92 ? 3.891 -0.723 -6.118 1.00 91.31 92 TYR A C 1
ATOM 690 O O . TYR A 1 92 ? 3.371 -0.169 -5.155 1.00 91.31 92 TYR A O 1
ATOM 698 N N . PHE A 1 93 ? 5.208 -0.758 -6.290 1.00 91.81 93 PHE A N 1
ATOM 699 C CA . PHE A 1 93 ? 6.155 -0.057 -5.431 1.00 91.81 93 PHE A CA 1
ATOM 700 C C . PHE A 1 93 ? 6.608 1.246 -6.099 1.00 91.81 93 PHE A C 1
ATOM 702 O O . PHE A 1 93 ? 6.777 1.282 -7.318 1.00 91.81 93 PHE A O 1
ATOM 709 N N . THR A 1 94 ? 6.818 2.303 -5.316 1.00 90.88 94 THR A N 1
ATOM 710 C CA . THR A 1 94 ? 7.250 3.617 -5.812 1.00 90.88 94 THR A CA 1
ATOM 711 C C . THR A 1 94 ? 8.212 4.291 -4.837 1.00 90.88 94 THR A C 1
ATOM 713 O O . THR A 1 94 ? 8.084 4.151 -3.620 1.00 90.88 94 THR A O 1
ATOM 716 N N . ARG A 1 95 ? 9.180 5.046 -5.367 1.00 91.62 95 ARG A N 1
ATOM 717 C CA . ARG A 1 95 ? 10.132 5.855 -4.577 1.00 91.62 95 ARG A CA 1
ATOM 718 C C . ARG A 1 95 ? 9.812 7.350 -4.636 1.00 91.62 95 ARG A C 1
ATOM 720 O O . ARG A 1 95 ? 10.594 8.172 -4.170 1.00 91.62 95 ARG A O 1
ATOM 727 N N . SER A 1 96 ? 8.658 7.698 -5.195 1.00 89.38 96 SER A N 1
ATOM 728 C CA . SER A 1 96 ? 8.155 9.068 -5.323 1.00 89.38 96 SER A CA 1
ATOM 729 C C . SER A 1 96 ? 7.809 9.753 -3.994 1.00 89.38 96 SER A C 1
ATOM 731 O O . SER A 1 96 ? 7.471 10.934 -3.994 1.00 89.38 96 SER A O 1
ATOM 733 N N . VAL A 1 97 ? 7.821 9.013 -2.883 1.00 88.44 97 VAL A N 1
ATOM 734 C CA . VAL A 1 97 ? 7.561 9.483 -1.514 1.00 88.44 97 VAL A CA 1
ATOM 735 C C . VAL A 1 97 ? 8.599 8.883 -0.563 1.00 88.44 97 VAL A C 1
ATOM 737 O O . VAL A 1 97 ? 9.265 7.905 -0.912 1.00 88.44 97 VAL A O 1
ATOM 740 N N . GLU A 1 98 ? 8.743 9.480 0.620 1.00 88.00 98 GLU A N 1
ATOM 741 C CA . GLU A 1 98 ? 9.636 9.009 1.683 1.00 88.00 98 GLU A CA 1
ATOM 742 C C . GLU A 1 98 ? 8.822 8.710 2.958 1.00 88.00 98 GLU A C 1
ATOM 744 O O . GLU A 1 98 ? 8.082 9.594 3.395 1.00 88.00 98 GLU A O 1
ATOM 749 N N . PRO A 1 99 ? 8.954 7.514 3.566 1.00 90.50 99 PRO A N 1
ATOM 750 C CA . PRO A 1 99 ? 9.685 6.349 3.053 1.00 90.50 99 PRO A CA 1
ATOM 751 C C . PRO A 1 99 ? 9.074 5.809 1.743 1.00 90.50 99 PRO A C 1
ATOM 753 O O . PRO A 1 99 ? 7.943 6.172 1.405 1.00 90.50 99 PRO A O 1
ATOM 756 N N . PRO A 1 100 ? 9.789 4.951 0.985 1.00 92.00 100 PRO A N 1
ATOM 757 C CA . PRO A 1 100 ? 9.250 4.347 -0.227 1.00 92.00 100 PRO A CA 1
ATOM 758 C C . PRO A 1 100 ? 7.917 3.641 0.021 1.00 92.00 100 PRO A C 1
ATOM 760 O O . PRO A 1 100 ? 7.716 2.997 1.055 1.00 92.00 100 PRO A O 1
ATOM 763 N N . ALA A 1 101 ? 7.016 3.742 -0.951 1.00 93.69 101 ALA A N 1
ATOM 764 C CA . ALA A 1 101 ? 5.644 3.303 -0.785 1.00 93.69 101 ALA A CA 1
ATOM 765 C C . ALA A 1 101 ? 5.335 2.010 -1.538 1.00 93.69 101 ALA A C 1
ATOM 767 O O . ALA A 1 101 ? 5.672 1.857 -2.714 1.00 93.69 101 ALA A O 1
ATOM 768 N N . LEU A 1 102 ? 4.603 1.120 -0.872 1.00 94.06 102 LEU A N 1
ATOM 769 C CA . LEU A 1 102 ? 3.824 0.064 -1.503 1.00 94.06 102 LEU A CA 1
ATOM 770 C C . LEU A 1 102 ? 2.391 0.572 -1.699 1.00 94.06 102 LEU A C 1
ATOM 772 O O . LEU A 1 102 ? 1.649 0.740 -0.736 1.00 94.06 102 LEU A O 1
ATOM 776 N N . VAL A 1 103 ? 1.999 0.823 -2.943 1.00 93.44 103 VAL A N 1
ATOM 777 C CA . VAL A 1 103 ? 0.652 1.275 -3.299 1.00 93.44 103 VAL A CA 1
ATOM 778 C C . VAL A 1 103 ? -0.220 0.065 -3.607 1.00 93.44 103 VAL A C 1
ATOM 780 O O . VAL A 1 103 ? 0.134 -0.783 -4.428 1.00 93.44 103 VAL A O 1
ATOM 783 N N . LEU A 1 104 ? -1.361 -0.015 -2.933 1.00 93.56 104 LEU A N 1
ATOM 784 C CA . LEU A 1 104 ? -2.312 -1.116 -2.978 1.00 93.56 104 LEU A CA 1
ATOM 785 C C . LEU A 1 104 ? -3.693 -0.568 -3.351 1.00 93.56 104 LEU A C 1
ATOM 787 O O . LEU A 1 104 ? -4.129 0.419 -2.758 1.00 93.56 104 LEU A O 1
ATOM 791 N N . PRO A 1 105 ? -4.397 -1.181 -4.313 1.00 91.88 105 PRO A N 1
ATOM 792 C CA . PRO A 1 105 ? -5.773 -0.811 -4.614 1.00 91.88 105 PRO A CA 1
ATOM 793 C C . PRO A 1 105 ? -6.725 -1.335 -3.535 1.00 91.88 105 PRO A C 1
ATOM 795 O O . PRO A 1 105 ? -6.468 -2.373 -2.919 1.00 91.88 105 PRO A O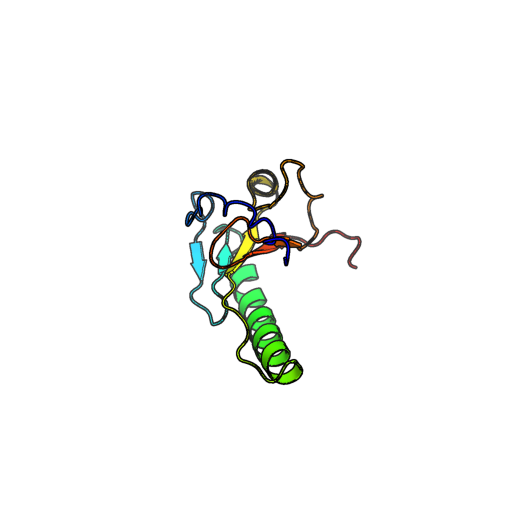 1
ATOM 798 N N . GLY A 1 106 ? -7.855 -0.650 -3.348 1.00 88.25 106 GLY A N 1
ATOM 799 C CA . GLY A 1 106 ? -8.948 -1.138 -2.507 1.00 88.25 106 GLY A CA 1
ATOM 800 C C . GLY A 1 106 ? -9.444 -2.514 -2.956 1.00 88.25 106 GLY A C 1
ATOM 801 O O . GLY A 1 106 ? -9.674 -3.385 -2.113 1.00 88.25 106 GLY A O 1
ATOM 802 N N . ASP A 1 107 ? -9.526 -2.734 -4.269 1.00 86.69 107 ASP A N 1
ATOM 803 C CA . ASP A 1 107 ? -9.833 -4.026 -4.874 1.00 86.69 107 ASP A CA 1
ATOM 804 C C . ASP A 1 107 ? -8.779 -4.414 -5.917 1.00 86.69 107 ASP A C 1
ATOM 806 O O . ASP A 1 107 ? -8.425 -3.650 -6.817 1.00 86.69 107 ASP A O 1
ATOM 810 N N . LEU A 1 108 ? -8.263 -5.639 -5.801 1.00 82.25 108 LEU A N 1
ATOM 811 C CA . LEU A 1 108 ? -7.345 -6.180 -6.797 1.00 82.25 108 LEU A CA 1
ATOM 812 C C . LEU A 1 108 ? -8.072 -6.390 -8.123 1.00 82.25 108 LEU A C 1
ATOM 814 O O . LEU A 1 108 ? -9.213 -6.861 -8.170 1.00 82.25 108 LEU A O 1
ATOM 818 N N . SER A 1 109 ? -7.356 -6.107 -9.207 1.00 77.50 109 SER A N 1
ATOM 819 C CA . SER A 1 109 ? -7.792 -6.435 -10.555 1.00 77.50 109 SER A CA 1
ATOM 820 C C . SER A 1 109 ? -8.196 -7.913 -10.630 1.00 77.50 109 SER A C 1
ATOM 822 O O . SER A 1 109 ? -7.484 -8.767 -10.088 1.00 77.50 109 SER A O 1
ATOM 824 N N . PRO A 1 110 ? -9.281 -8.254 -11.354 1.00 75.38 110 PRO A N 1
ATOM 825 C CA . PRO A 1 110 ? -9.664 -9.642 -11.606 1.00 75.38 110 PRO A CA 1
ATOM 826 C C . PRO A 1 110 ? -8.546 -10.498 -12.210 1.00 75.38 110 PRO A C 1
ATOM 828 O O . PRO A 1 110 ? -8.604 -11.713 -12.101 1.00 75.38 110 PRO A O 1
ATOM 831 N N . ALA A 1 111 ? -7.522 -9.882 -12.811 1.00 75.00 111 ALA A N 1
ATOM 832 C CA . ALA A 1 111 ? -6.345 -10.576 -13.329 1.00 75.00 111 ALA A CA 1
ATOM 833 C C . ALA A 1 111 ? -5.518 -11.320 -12.257 1.00 75.00 111 ALA A C 1
ATOM 835 O O . ALA A 1 111 ? -4.669 -12.130 -12.616 1.00 75.00 111 ALA A O 1
ATOM 836 N N . PHE A 1 112 ? -5.740 -11.046 -10.966 1.00 66.31 112 PHE A N 1
ATOM 837 C CA . PHE A 1 112 ? -5.090 -11.731 -9.840 1.00 66.31 112 PHE A CA 1
ATOM 838 C C . PHE A 1 112 ? -5.983 -12.771 -9.139 1.00 66.31 112 PHE A C 1
ATOM 840 O O . PHE A 1 112 ? -5.636 -13.223 -8.047 1.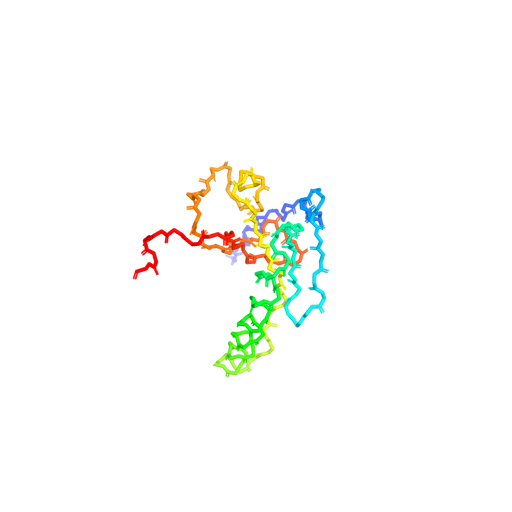00 66.31 112 PHE A O 1
ATOM 847 N N . ARG A 1 113 ? -7.132 -13.122 -9.727 1.00 58.94 113 ARG A N 1
ATOM 848 C CA . ARG A 1 113 ? -7.997 -14.224 -9.275 1.00 58.94 113 ARG A CA 1
ATOM 849 C C . ARG A 1 113 ? -7.742 -15.469 -10.113 1.00 58.94 113 ARG A C 1
ATOM 851 O O . ARG A 1 113 ? -7.791 -16.565 -9.518 1.00 58.94 113 ARG A O 1
#